Protein AF-A0A367J4N3-F1 (afdb_monomer_lite)

Sequence (67 aa):
MPTTVQPSITAHVHPLVLLSATDHYNRVAKDTKKRVVGVLLGQNKGKTVNISNSFAVPFEEDEKDPS

Foldseek 3Di:
DDPDPDQQAAEAEDPVAVVVVVVVCCVPAVVHPDDWDKDFDFDDPPRYTYGDHIGTDDDDDDPVDND

InterPro domains:
  IPR000555 JAB1/MPN/MOV34 metalloenzyme domain [PF01398] (10-65)
  IPR037518 MPN domain [PS50249] (11-67)

Structure (mmCIF, N/CA/C/O backbone):
data_AF-A0A367J4N3-F1
#
_entry.id   AF-A0A367J4N3-F1
#
loop_
_atom_site.group_PDB
_atom_site.id
_atom_site.type_symbol
_atom_site.label_atom_id
_atom_site.label_alt_id
_atom_site.label_comp_id
_atom_site.label_asym_id
_atom_site.label_entity_id
_atom_site.label_seq_id
_atom_site.pdbx_PDB_ins_code
_atom_site.Cartn_x
_atom_site.Cartn_y
_atom_site.Cartn_z
_atom_site.occupancy
_atom_site.B_iso_or_equiv
_atom_site.auth_seq_id
_atom_site.auth_comp_id
_atom_site.auth_asym_id
_atom_site.auth_atom_id
_atom_site.pdbx_PDB_model_num
ATOM 1 N N . MET A 1 1 ? 7.765 30.132 7.562 1.00 61.47 1 MET A N 1
ATOM 2 C CA . MET A 1 1 ? 7.249 28.865 6.999 1.00 61.47 1 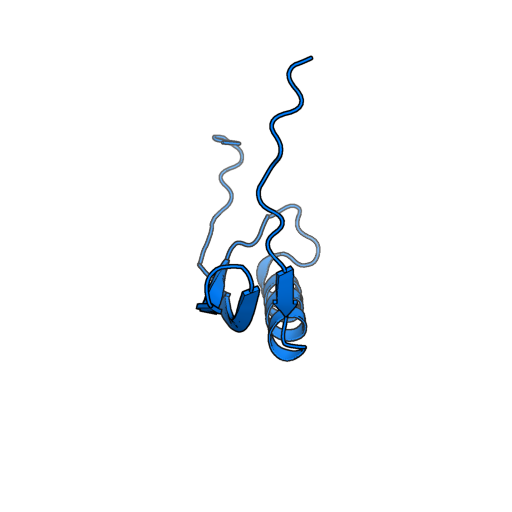MET A CA 1
ATOM 3 C C . MET A 1 1 ? 5.877 28.629 7.607 1.00 61.47 1 MET A C 1
ATOM 5 O O . MET A 1 1 ? 5.808 28.631 8.830 1.00 61.47 1 MET A O 1
ATOM 9 N N . PRO A 1 2 ? 4.791 28.529 6.826 1.00 48.12 2 PRO A N 1
ATOM 10 C CA . PRO A 1 2 ? 3.487 28.219 7.395 1.00 48.12 2 PRO A CA 1
ATOM 11 C C . PRO A 1 2 ? 3.502 26.760 7.865 1.00 48.12 2 PRO A C 1
ATOM 13 O O . PRO A 1 2 ? 3.652 25.838 7.068 1.00 48.12 2 PRO A O 1
ATOM 16 N N . THR A 1 3 ? 3.400 26.549 9.172 1.00 60.25 3 THR A N 1
ATOM 17 C CA . THR A 1 3 ? 3.170 25.233 9.767 1.00 60.25 3 THR A CA 1
ATOM 18 C C . THR A 1 3 ? 1.696 24.893 9.608 1.00 60.25 3 THR A C 1
ATOM 20 O O . THR A 1 3 ? 0.865 25.175 10.469 1.00 60.25 3 THR A O 1
ATOM 23 N N . THR A 1 4 ? 1.348 24.305 8.467 1.00 62.44 4 THR A N 1
ATOM 24 C CA . THR A 1 4 ? 0.045 23.670 8.291 1.00 62.44 4 THR A CA 1
ATOM 25 C C . THR A 1 4 ? -0.033 22.504 9.273 1.00 62.44 4 THR A C 1
ATOM 27 O O . THR A 1 4 ? 0.684 21.515 9.129 1.00 62.44 4 THR A O 1
ATOM 30 N N . VAL A 1 5 ? -0.876 22.630 10.297 1.00 63.56 5 VAL A N 1
ATOM 31 C CA . VAL A 1 5 ? -1.260 21.524 11.180 1.00 63.56 5 VAL A CA 1
ATOM 32 C C . VAL A 1 5 ? -1.928 20.446 10.328 1.00 63.56 5 VAL A C 1
ATOM 34 O O . VAL A 1 5 ? -3.107 20.535 9.993 1.00 63.56 5 VAL A O 1
ATOM 37 N N . GLN A 1 6 ? -1.146 19.452 9.911 1.00 64.50 6 GLN A N 1
ATOM 38 C CA . GLN A 1 6 ? -1.670 18.285 9.218 1.00 64.50 6 GLN A CA 1
ATOM 39 C C . GLN A 1 6 ? -2.498 17.462 10.211 1.00 64.50 6 GLN A C 1
ATOM 41 O O . GLN A 1 6 ? -2.029 17.201 11.324 1.00 64.50 6 GLN A O 1
ATOM 46 N N . PRO A 1 7 ? -3.725 17.052 9.851 1.00 69.69 7 PRO A N 1
ATOM 47 C CA . PRO A 1 7 ? -4.496 16.146 10.685 1.00 69.69 7 PRO A CA 1
ATOM 48 C C . PRO A 1 7 ? -3.701 14.850 10.872 1.00 69.69 7 PRO A C 1
ATOM 50 O O . PRO A 1 7 ? -3.332 14.189 9.904 1.00 69.69 7 PRO A O 1
ATOM 53 N N . SER A 1 8 ? -3.417 14.497 12.125 1.00 78.50 8 SER A N 1
ATOM 54 C CA . SER A 1 8 ? -2.732 13.256 12.463 1.00 78.50 8 SER A CA 1
ATOM 55 C C . SER A 1 8 ? -3.661 12.069 12.197 1.00 78.50 8 SER A C 1
ATOM 57 O O . SER A 1 8 ? -4.705 11.916 12.834 1.00 78.50 8 SER A O 1
ATOM 59 N N . ILE A 1 9 ? -3.284 11.240 11.223 1.00 87.50 9 ILE A N 1
ATOM 60 C CA . ILE A 1 9 ? -3.971 9.994 10.878 1.00 87.50 9 ILE A CA 1
ATOM 61 C C . ILE A 1 9 ? -3.137 8.839 11.430 1.00 87.50 9 ILE A C 1
ATOM 63 O O . ILE A 1 9 ? -1.939 8.745 11.166 1.00 87.50 9 ILE A O 1
ATOM 67 N N . THR A 1 10 ? -3.759 7.949 12.197 1.00 90.38 10 THR A N 1
ATOM 68 C CA . THR A 1 10 ? -3.113 6.736 12.709 1.00 90.38 10 THR A CA 1
ATOM 69 C C . THR A 1 10 ? -3.371 5.583 11.747 1.00 90.38 10 THR A C 1
ATOM 71 O O . THR A 1 10 ? -4.520 5.196 11.538 1.00 90.38 10 THR A O 1
ATOM 74 N N . ALA A 1 11 ? -2.314 5.015 11.169 1.00 92.00 11 ALA A N 1
ATOM 75 C CA . ALA A 1 11 ? -2.405 3.839 10.312 1.00 92.00 11 ALA A CA 1
ATOM 76 C C . ALA A 1 11 ? -2.018 2.571 11.090 1.00 92.00 11 ALA A C 1
ATOM 78 O O . ALA A 1 11 ? -0.918 2.482 11.632 1.00 92.00 11 ALA A O 1
ATOM 79 N N . HIS A 1 12 ? -2.906 1.580 11.122 1.00 93.69 12 HIS A N 1
ATOM 80 C CA . HIS A 1 12 ? -2.607 0.236 11.613 1.00 93.69 12 HIS A CA 1
ATOM 81 C C . HIS A 1 12 ? -2.379 -0.680 10.422 1.00 93.69 12 HIS A C 1
ATOM 83 O O . HIS A 1 12 ? -3.267 -0.840 9.588 1.00 93.69 12 HIS A O 1
ATOM 89 N N . VAL A 1 13 ? -1.198 -1.284 10.353 1.00 94.19 13 VAL A N 1
ATOM 90 C CA . VAL A 1 13 ? -0.825 -2.185 9.263 1.00 94.19 13 VAL A CA 1
ATOM 91 C C . VAL A 1 13 ? -0.826 -3.616 9.775 1.00 94.19 13 VAL A C 1
ATOM 93 O O . VAL A 1 13 ? -0.158 -3.924 10.763 1.00 94.19 13 VAL A O 1
ATOM 96 N N . HIS A 1 14 ? -1.571 -4.499 9.115 1.00 93.44 14 HIS A N 1
ATOM 97 C CA . HIS A 1 14 ? -1.533 -5.924 9.427 1.00 93.44 14 HIS A CA 1
ATOM 98 C C . HIS A 1 14 ? -0.223 -6.559 8.914 1.00 93.44 14 HIS A C 1
ATOM 100 O O . HIS A 1 14 ? 0.185 -6.268 7.789 1.00 93.44 14 HIS A O 1
ATOM 106 N N . PRO A 1 15 ? 0.422 -7.476 9.665 1.00 93.25 15 PRO A N 1
ATOM 107 C CA . PRO A 1 15 ? 1.698 -8.086 9.259 1.00 93.25 15 PRO A CA 1
ATOM 108 C C . PRO A 1 15 ? 1.678 -8.780 7.887 1.00 93.25 15 PRO A C 1
ATOM 110 O O . PRO A 1 15 ? 2.681 -8.771 7.177 1.00 93.25 15 PRO A O 1
ATOM 113 N N . LEU A 1 16 ? 0.525 -9.330 7.485 1.00 92.62 16 LEU A N 1
ATOM 114 C CA . LEU A 1 16 ? 0.327 -9.952 6.170 1.00 92.62 16 LEU A CA 1
ATOM 115 C C . LEU A 1 16 ? 0.626 -8.988 5.010 1.00 92.62 16 LEU A C 1
ATOM 117 O O . LEU A 1 16 ? 1.141 -9.403 3.977 1.00 92.62 16 LEU A O 1
ATOM 121 N N . VAL A 1 17 ? 0.342 -7.698 5.192 1.00 94.19 17 VAL A N 1
ATOM 122 C CA . VAL A 1 17 ? 0.532 -6.658 4.172 1.00 94.19 17 VAL A CA 1
ATOM 123 C C . VAL A 1 17 ? 2.016 -6.423 3.906 1.00 94.19 17 VAL A C 1
ATOM 125 O O . VAL A 1 17 ? 2.422 -6.340 2.748 1.00 94.19 17 VAL A O 1
ATOM 128 N N . LEU A 1 18 ? 2.833 -6.363 4.966 1.00 92.81 18 LEU A N 1
ATOM 129 C CA . LEU A 1 18 ? 4.288 -6.242 4.835 1.00 92.81 18 LEU A CA 1
ATOM 130 C C . LEU A 1 18 ? 4.864 -7.470 4.133 1.00 92.81 18 LEU A C 1
ATOM 132 O O . LEU A 1 18 ? 5.633 -7.318 3.188 1.00 92.81 18 LEU A O 1
ATOM 136 N N . LEU A 1 19 ? 4.450 -8.670 4.552 1.00 93.06 19 LEU A N 1
ATOM 137 C CA . LEU A 1 19 ? 4.894 -9.911 3.921 1.00 93.06 19 LEU A CA 1
ATOM 138 C C . LEU A 1 19 ? 4.546 -9.931 2.427 1.00 93.06 19 LEU A C 1
ATOM 140 O O . LEU A 1 19 ? 5.409 -10.235 1.609 1.00 93.06 19 LEU A O 1
ATOM 144 N N . SER A 1 20 ? 3.319 -9.544 2.068 1.00 92.69 20 SER A N 1
ATOM 145 C CA . SER A 1 20 ? 2.883 -9.484 0.671 1.00 92.69 20 SER A CA 1
ATOM 146 C C . SER A 1 20 ? 3.662 -8.452 -0.148 1.00 92.69 20 SER A C 1
ATOM 148 O O . SER A 1 20 ? 3.969 -8.715 -1.309 1.00 92.69 20 SER A O 1
ATOM 150 N N . ALA A 1 21 ? 3.986 -7.286 0.420 1.00 91.12 21 ALA A N 1
ATOM 151 C CA . ALA A 1 21 ? 4.766 -6.260 -0.273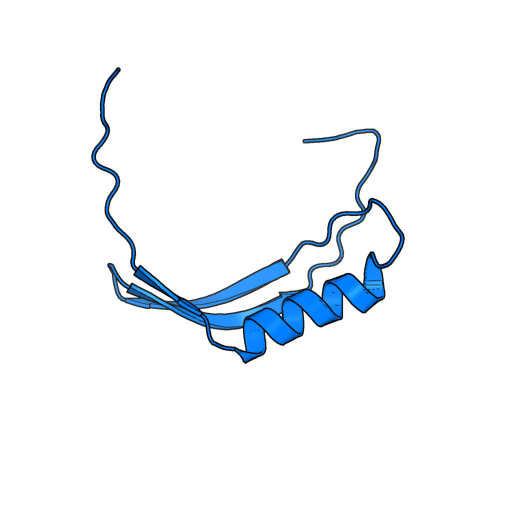 1.00 91.12 21 ALA A CA 1
ATOM 152 C C . ALA A 1 21 ? 6.215 -6.716 -0.511 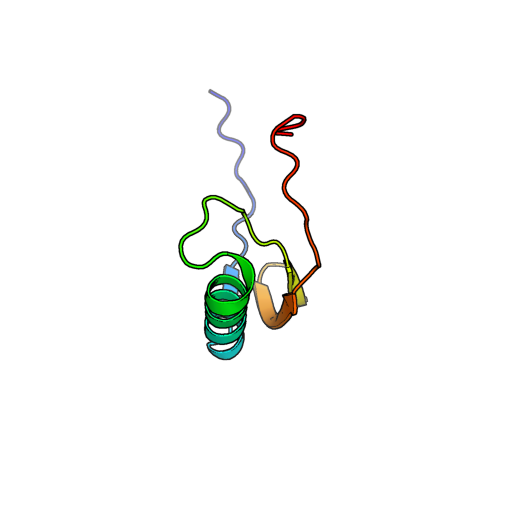1.00 91.12 21 ALA A C 1
ATOM 154 O O . ALA A 1 21 ? 6.745 -6.569 -1.613 1.00 91.12 21 ALA A O 1
ATOM 155 N N . THR A 1 22 ? 6.842 -7.312 0.507 1.00 90.81 22 THR A N 1
ATOM 156 C CA . THR A 1 22 ? 8.206 -7.844 0.409 1.00 90.81 22 THR A CA 1
ATOM 157 C C . THR A 1 22 ? 8.286 -9.035 -0.542 1.00 90.81 22 THR A C 1
ATOM 159 O O . THR A 1 22 ? 9.221 -9.109 -1.336 1.00 90.81 22 THR A O 1
ATOM 162 N N . ASP A 1 23 ? 7.312 -9.947 -0.510 1.00 91.25 23 ASP A N 1
ATOM 163 C CA . ASP A 1 23 ? 7.237 -11.056 -1.466 1.00 91.25 23 ASP A CA 1
ATOM 164 C C . ASP A 1 23 ? 7.106 -10.542 -2.905 1.00 91.25 23 ASP A C 1
ATOM 166 O O . ASP A 1 23 ? 7.856 -10.956 -3.789 1.00 91.25 23 ASP A O 1
ATOM 170 N N . HIS A 1 24 ? 6.227 -9.562 -3.133 1.00 89.75 24 HIS A N 1
ATOM 171 C CA . HIS A 1 24 ? 6.044 -8.987 -4.460 1.00 89.75 24 HIS A CA 1
ATOM 172 C C . HIS A 1 24 ? 7.327 -8.330 -4.996 1.00 89.75 24 HIS A C 1
ATOM 174 O O . HIS A 1 24 ? 7.722 -8.597 -6.134 1.00 89.75 24 HIS A O 1
ATOM 180 N N . TYR A 1 25 ? 8.024 -7.550 -4.163 1.00 89.06 25 TYR A N 1
ATOM 181 C CA . TYR A 1 25 ? 9.340 -7.006 -4.506 1.00 89.06 25 TYR A CA 1
ATOM 182 C C . TYR A 1 25 ? 10.339 -8.120 -4.849 1.00 89.06 25 TYR A C 1
ATOM 184 O O . TYR A 1 25 ? 10.987 -8.074 -5.895 1.00 89.06 25 TYR A O 1
ATOM 192 N N . ASN A 1 26 ? 10.409 -9.162 -4.015 1.00 89.94 26 ASN A N 1
ATOM 193 C CA . ASN A 1 26 ? 11.325 -10.284 -4.211 1.00 89.94 26 ASN A CA 1
ATOM 194 C C . ASN A 1 26 ? 11.054 -11.084 -5.495 1.00 89.94 26 ASN A C 1
ATOM 196 O O . ASN A 1 26 ? 11.969 -11.719 -6.018 1.00 89.94 26 ASN A O 1
ATOM 200 N N . ARG A 1 27 ? 9.817 -11.084 -5.997 1.00 86.06 27 ARG A N 1
ATOM 201 C CA . ARG A 1 27 ? 9.450 -11.805 -7.222 1.00 86.06 27 ARG A CA 1
ATOM 202 C C . ARG A 1 27 ? 9.666 -10.995 -8.497 1.00 86.06 27 ARG A C 1
ATOM 204 O O . ARG A 1 27 ? 9.941 -11.595 -9.530 1.00 86.06 27 ARG A O 1
ATOM 211 N N . VAL A 1 28 ? 9.489 -9.675 -8.446 1.00 83.88 28 VAL A N 1
ATOM 212 C CA . VAL A 1 28 ? 9.448 -8.826 -9.654 1.00 83.88 28 VAL A CA 1
ATOM 213 C C . VAL A 1 28 ? 10.703 -7.980 -9.823 1.00 83.88 28 VAL A C 1
ATOM 215 O O . VAL A 1 28 ? 11.181 -7.815 -10.941 1.00 83.88 28 VAL A O 1
ATOM 218 N N . ALA A 1 29 ? 11.235 -7.447 -8.726 1.00 79.88 29 ALA A N 1
ATOM 219 C CA . ALA A 1 29 ? 12.270 -6.421 -8.764 1.00 79.88 29 ALA A CA 1
ATOM 220 C C . ALA A 1 29 ? 13.564 -6.818 -8.046 1.00 79.88 29 ALA A C 1
ATOM 222 O O . ALA A 1 29 ? 14.504 -6.023 -8.003 1.00 79.88 29 ALA A O 1
ATOM 223 N N . LYS A 1 30 ? 13.642 -8.037 -7.503 1.00 80.94 30 LYS A N 1
ATOM 224 C CA . LYS A 1 30 ? 14.846 -8.533 -6.836 1.00 80.94 30 LYS A CA 1
ATOM 225 C C . LYS A 1 30 ? 16.046 -8.453 -7.775 1.00 80.94 30 LYS A C 1
ATOM 227 O O . LYS A 1 30 ? 15.971 -8.893 -8.916 1.00 80.94 30 LYS A O 1
ATOM 232 N N . ASP A 1 31 ? 17.127 -7.856 -7.278 1.00 79.06 31 ASP A N 1
ATOM 233 C CA . ASP A 1 31 ? 18.373 -7.613 -8.017 1.00 79.06 31 ASP A CA 1
ATOM 234 C C . ASP A 1 31 ? 18.230 -6.679 -9.240 1.00 79.06 31 ASP A C 1
ATOM 236 O O . ASP A 1 31 ? 19.159 -6.527 -10.032 1.00 79.06 31 ASP A O 1
ATOM 240 N N . THR A 1 32 ? 17.094 -5.985 -9.367 1.00 79.75 32 THR A N 1
ATOM 241 C CA . THR A 1 32 ? 16.874 -4.921 -10.355 1.00 79.75 32 THR A CA 1
ATOM 242 C C . THR A 1 32 ? 16.737 -3.563 -9.660 1.00 79.75 32 THR A C 1
ATOM 244 O O . THR A 1 32 ? 16.477 -3.488 -8.461 1.00 79.75 32 THR A O 1
ATOM 247 N N . LYS A 1 33 ? 16.872 -2.466 -10.413 1.00 75.69 33 LYS A N 1
ATOM 248 C CA . LYS A 1 33 ? 16.541 -1.113 -9.927 1.00 75.69 33 LYS A CA 1
ATOM 249 C C . LYS A 1 33 ? 15.065 -0.745 -10.119 1.00 75.69 33 LYS A C 1
ATOM 251 O O . LYS A 1 33 ? 14.711 0.404 -9.885 1.00 75.69 33 LYS A O 1
ATOM 256 N N . LYS A 1 34 ? 14.227 -1.698 -10.547 1.00 81.25 34 LYS A N 1
ATOM 257 C CA . LYS A 1 34 ? 12.820 -1.443 -10.849 1.00 81.25 34 LYS A CA 1
ATOM 258 C C . LYS A 1 34 ? 12.020 -1.223 -9.564 1.00 81.25 34 LYS A C 1
ATOM 260 O O . LYS A 1 34 ? 12.183 -1.947 -8.581 1.00 81.25 34 LYS A O 1
ATOM 265 N N . ARG A 1 35 ? 11.122 -0.248 -9.572 1.00 83.94 35 ARG A N 1
ATOM 266 C CA . ARG A 1 35 ? 10.136 -0.012 -8.516 1.00 83.94 35 ARG A CA 1
ATOM 267 C C . ARG A 1 35 ? 8.944 -0.942 -8.706 1.00 83.94 35 ARG A C 1
ATOM 269 O O . ARG A 1 35 ? 8.516 -1.217 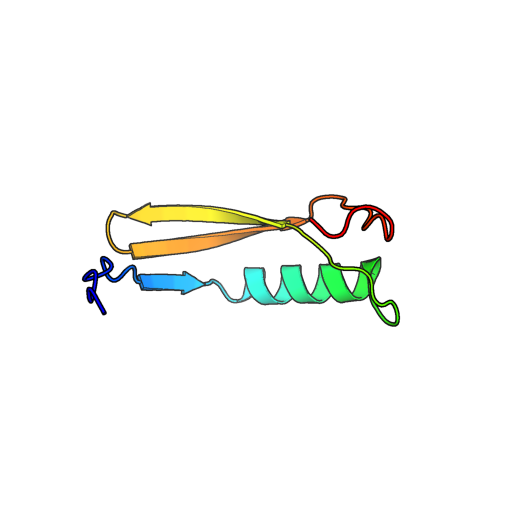-9.821 1.00 83.94 35 ARG A O 1
ATOM 276 N N . VAL A 1 36 ? 8.384 -1.399 -7.591 1.00 86.06 36 VAL A N 1
ATOM 277 C CA . VAL A 1 36 ? 7.098 -2.099 -7.567 1.00 86.06 36 VAL A CA 1
ATOM 278 C C . VAL A 1 36 ? 6.039 -1.186 -6.982 1.00 86.06 36 VAL A C 1
ATOM 280 O O . VAL A 1 36 ? 6.313 -0.419 -6.056 1.00 86.06 36 VAL A O 1
ATOM 283 N N . VAL A 1 37 ? 4.821 -1.291 -7.498 1.00 89.62 37 VAL A N 1
ATOM 284 C CA . VAL A 1 37 ? 3.682 -0.532 -6.988 1.00 89.62 37 VAL A CA 1
ATOM 285 C C . VAL A 1 37 ? 2.547 -1.480 -6.632 1.00 89.62 37 VAL A C 1
ATOM 287 O O . VAL A 1 37 ? 2.413 -2.587 -7.152 1.00 89.62 37 VAL A O 1
ATOM 290 N N . GLY A 1 38 ? 1.726 -1.048 -5.692 1.00 90.94 38 GLY A N 1
ATOM 291 C CA . GLY A 1 38 ? 0.597 -1.822 -5.220 1.00 90.94 38 GLY A CA 1
ATOM 292 C C . GLY A 1 38 ? -0.422 -0.926 -4.549 1.00 90.94 38 GLY A C 1
ATOM 293 O O . GLY A 1 38 ? -0.150 0.230 -4.226 1.00 90.94 38 GLY A O 1
ATOM 294 N N . VAL A 1 39 ? -1.605 -1.481 -4.337 1.00 93.31 39 VAL A N 1
ATOM 295 C CA . VAL A 1 39 ? -2.706 -0.815 -3.649 1.00 93.31 39 VAL A CA 1
ATOM 296 C C . VAL A 1 39 ? -2.887 -1.410 -2.262 1.00 93.31 39 VAL A C 1
ATOM 298 O O . VAL A 1 39 ? -2.811 -2.624 -2.071 1.00 93.31 39 VAL A O 1
ATOM 301 N N . LEU A 1 40 ? -3.128 -0.543 -1.282 1.00 93.56 40 LEU A N 1
ATOM 302 C CA . LEU A 1 40 ? -3.477 -0.937 0.078 1.00 93.56 40 LEU A CA 1
ATOM 303 C C . LEU A 1 40 ? -4.998 -0.986 0.209 1.00 93.56 40 LEU A C 1
ATOM 305 O O . LEU A 1 40 ? -5.698 -0.059 -0.197 1.00 93.56 40 LEU A O 1
ATOM 309 N N . LEU A 1 41 ? -5.501 -2.068 0.790 1.00 92.88 41 LEU A N 1
ATOM 310 C CA . LEU A 1 41 ? -6.920 -2.311 1.007 1.00 92.88 41 LEU A CA 1
ATOM 311 C C . LEU A 1 41 ? -7.193 -2.380 2.507 1.00 92.88 41 LEU A C 1
ATOM 313 O O . LEU A 1 41 ? -6.421 -2.945 3.287 1.00 92.88 41 LEU A O 1
ATOM 317 N N . GLY A 1 42 ? -8.306 -1.793 2.925 1.00 92.81 42 GLY A N 1
ATOM 318 C CA . GLY A 1 42 ? -8.587 -1.657 4.339 1.00 92.81 42 GLY A CA 1
ATOM 319 C C . GLY A 1 42 ? -9.842 -0.862 4.642 1.00 92.81 42 GLY A C 1
ATOM 320 O O . GLY A 1 42 ? -10.673 -0.601 3.773 1.00 92.81 42 GLY A O 1
ATOM 321 N N . GLN A 1 43 ? -9.970 -0.477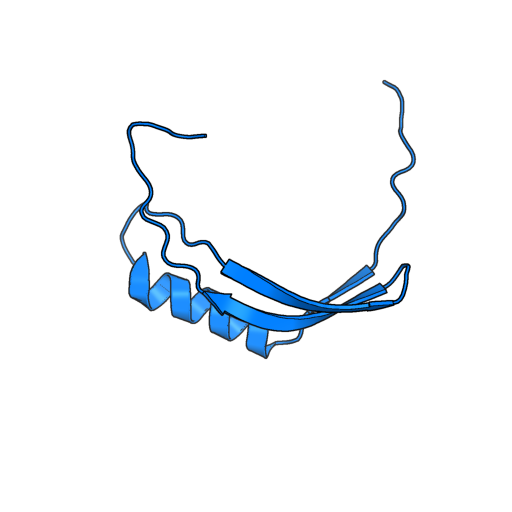 5.905 1.00 93.62 43 GLN A N 1
ATOM 322 C CA . GLN A 1 43 ? -11.090 0.295 6.421 1.00 93.62 43 GLN A CA 1
ATOM 323 C C . GLN A 1 43 ? -10.600 1.650 6.919 1.00 93.62 43 GLN A C 1
ATOM 325 O O . GLN A 1 43 ? -9.699 1.731 7.755 1.00 93.62 43 GLN A O 1
ATOM 330 N N . ASN A 1 44 ? -11.238 2.718 6.450 1.00 91.69 44 ASN A N 1
ATOM 331 C CA . ASN A 1 44 ? -11.036 4.058 6.982 1.00 91.69 44 ASN A CA 1
ATOM 332 C C . ASN A 1 44 ? -12.087 4.347 8.066 1.00 91.69 44 ASN A C 1
ATOM 334 O O . ASN A 1 44 ? -13.286 4.346 7.790 1.00 91.69 44 ASN A O 1
ATOM 338 N N . LYS A 1 45 ? -11.636 4.605 9.294 1.00 89.00 45 LYS A N 1
ATOM 339 C CA . LYS A 1 45 ? -12.453 5.013 10.445 1.00 89.00 45 LYS A CA 1
ATOM 340 C C . LYS A 1 45 ? -12.081 6.433 10.883 1.00 89.00 45 LYS A C 1
ATOM 342 O O . LYS A 1 45 ? -11.658 6.673 12.014 1.00 89.00 45 LYS A O 1
ATOM 347 N N . GLY A 1 46 ? -12.222 7.389 9.967 1.00 86.38 46 GLY A N 1
ATOM 348 C CA . GLY A 1 46 ? -12.029 8.817 10.222 1.00 86.38 46 GLY A CA 1
ATOM 349 C C . GLY A 1 46 ? -10.562 9.184 10.444 1.00 86.38 46 GLY A C 1
ATOM 350 O O . GLY A 1 46 ? -9.858 9.511 9.496 1.00 86.38 46 GLY A O 1
ATOM 351 N N . LYS A 1 47 ? -10.105 9.146 11.702 1.00 87.75 47 LYS A N 1
ATOM 352 C CA . LYS A 1 47 ? -8.702 9.427 12.073 1.00 87.75 47 LYS A CA 1
ATOM 353 C C . LYS A 1 47 ? -7.823 8.178 12.105 1.00 87.75 47 LYS A C 1
ATOM 355 O O . LYS A 1 47 ? -6.608 8.292 12.242 1.00 87.75 47 LYS A O 1
ATOM 360 N N . THR A 1 48 ? -8.425 6.999 11.987 1.00 89.44 48 THR A N 1
ATOM 361 C CA . THR A 1 48 ? -7.717 5.722 12.042 1.00 89.44 48 THR A CA 1
ATOM 362 C C . THR A 1 48 ? -7.952 4.945 10.757 1.00 89.44 48 THR A C 1
ATOM 364 O O . THR A 1 48 ? -9.096 4.675 10.401 1.00 89.44 48 THR A O 1
ATOM 367 N N . VAL A 1 49 ? -6.881 4.547 10.078 1.00 92.94 49 VAL A N 1
ATOM 368 C CA . VAL A 1 49 ? -6.941 3.688 8.891 1.00 92.94 49 VAL A CA 1
ATOM 369 C C . VAL A 1 49 ? -6.401 2.319 9.271 1.00 92.94 49 VAL A C 1
ATOM 371 O O . VAL A 1 49 ? -5.280 2.208 9.759 1.00 92.94 49 VAL A O 1
ATOM 374 N N . ASN A 1 50 ? -7.196 1.274 9.072 1.00 93.50 50 ASN A N 1
ATOM 375 C CA . ASN A 1 50 ? -6.751 -0.102 9.254 1.00 93.50 50 ASN A CA 1
ATOM 376 C C . ASN A 1 50 ? -6.502 -0.726 7.881 1.00 93.50 50 ASN A C 1
ATOM 378 O O . ASN A 1 50 ? -7.419 -0.802 7.067 1.00 93.50 50 ASN A O 1
ATOM 382 N N . ILE A 1 51 ? -5.267 -1.148 7.637 1.00 94.88 51 ILE A N 1
ATOM 383 C CA . ILE A 1 51 ? -4.807 -1.744 6.389 1.00 94.88 51 ILE A CA 1
ATOM 384 C C . ILE A 1 51 ? -4.749 -3.255 6.605 1.00 94.88 51 ILE A C 1
ATOM 386 O O . ILE A 1 51 ? -3.850 -3.768 7.277 1.00 94.88 51 ILE A O 1
ATOM 390 N N . SER A 1 52 ? -5.734 -3.955 6.045 1.00 93.19 52 SER A N 1
ATOM 391 C CA . SER A 1 52 ? -5.930 -5.391 6.240 1.00 93.19 52 SER A CA 1
ATOM 392 C C . SER A 1 52 ? -5.355 -6.236 5.110 1.00 93.19 52 SER A C 1
ATOM 394 O O . SER A 1 52 ? -5.029 -7.399 5.345 1.00 93.19 52 SER A O 1
ATOM 396 N N . ASN A 1 53 ? -5.235 -5.678 3.902 1.00 92.25 53 ASN A N 1
ATOM 397 C CA . ASN A 1 53 ? -4.732 -6.391 2.734 1.00 92.25 53 ASN A CA 1
ATOM 398 C C . ASN A 1 53 ? -3.975 -5.451 1.777 1.00 92.25 53 ASN A C 1
ATOM 400 O O . ASN A 1 53 ? -4.060 -4.226 1.885 1.00 92.25 53 ASN A O 1
ATOM 404 N N . SER A 1 54 ? -3.243 -6.018 0.826 1.00 93.31 54 SER A N 1
ATOM 405 C CA . SER A 1 54 ? -2.623 -5.297 -0.283 1.00 93.31 54 SER A CA 1
ATOM 406 C C . SER A 1 54 ? -2.722 -6.101 -1.572 1.00 93.31 54 SER A C 1
ATOM 408 O O . SER A 1 54 ? -2.854 -7.324 -1.555 1.00 93.31 54 SER A O 1
ATOM 410 N N . PHE A 1 55 ? -2.691 -5.405 -2.705 1.00 91.94 55 PHE A N 1
ATOM 411 C CA . PHE A 1 55 ? -2.657 -6.036 -4.015 1.00 91.94 55 PHE A CA 1
ATOM 412 C C . PHE A 1 55 ? -1.534 -5.446 -4.853 1.00 91.94 55 PHE A C 1
ATOM 414 O O . PHE A 1 55 ? -1.365 -4.229 -4.933 1.00 91.94 55 PHE A O 1
ATOM 421 N N . ALA A 1 56 ? -0.763 -6.328 -5.469 1.00 87.81 56 ALA A N 1
ATOM 422 C CA . ALA A 1 56 ? 0.300 -5.960 -6.378 1.00 87.81 56 ALA A CA 1
ATOM 423 C C . ALA A 1 56 ? -0.272 -5.472 -7.709 1.00 87.81 56 ALA A C 1
ATOM 425 O O . ALA A 1 56 ? -1.111 -6.146 -8.308 1.00 87.81 56 ALA A O 1
ATOM 426 N N . VAL A 1 57 ? 0.203 -4.327 -8.188 1.00 87.12 57 VAL A N 1
ATOM 427 C CA . VAL A 1 57 ? -0.211 -3.779 -9.479 1.00 87.12 57 VAL A CA 1
ATOM 428 C C . VAL A 1 57 ? 0.950 -3.944 -10.459 1.00 87.12 57 VAL A C 1
ATOM 430 O O . VAL A 1 57 ? 2.074 -3.572 -10.121 1.00 87.12 57 VAL A O 1
ATOM 433 N N . PRO A 1 58 ? 0.719 -4.512 -11.658 1.00 79.88 58 PRO A N 1
ATOM 434 C CA . PRO A 1 58 ? 1.760 -4.591 -12.670 1.00 79.88 58 PRO A CA 1
ATOM 435 C C . PRO A 1 58 ? 2.186 -3.173 -13.054 1.00 79.88 58 PRO A C 1
ATOM 437 O O . PRO A 1 58 ? 1.374 -2.374 -13.518 1.00 79.88 58 PRO A O 1
ATOM 440 N N . PHE A 1 59 ? 3.459 -2.870 -12.831 1.00 81.00 59 PHE A N 1
ATOM 441 C CA . PHE A 1 59 ? 4.074 -1.601 -13.179 1.00 81.00 59 PHE A CA 1
ATOM 442 C C . PHE A 1 59 ? 5.385 -1.883 -13.888 1.00 81.00 59 PHE A C 1
ATOM 444 O O . PHE A 1 59 ? 6.252 -2.583 -13.366 1.00 81.00 59 PHE A O 1
ATOM 451 N N . GLU A 1 60 ? 5.490 -1.360 -15.099 1.00 71.25 60 GLU A N 1
ATOM 452 C CA . GLU A 1 60 ? 6.734 -1.317 -15.844 1.00 71.25 60 GLU A CA 1
ATOM 453 C C . GLU A 1 60 ? 7.309 0.074 -15.621 1.00 71.25 60 GLU A C 1
ATOM 455 O O . GLU A 1 60 ? 6.741 1.067 -16.069 1.00 71.25 60 GLU A O 1
ATOM 460 N N . GLU A 1 61 ? 8.403 0.151 -14.869 1.00 66.81 61 GLU A N 1
ATOM 461 C CA . GLU A 1 61 ? 9.128 1.404 -14.732 1.00 66.81 61 GLU A CA 1
ATOM 462 C C . GLU A 1 61 ? 9.792 1.737 -16.069 1.00 66.81 61 GLU A C 1
ATOM 464 O O . GLU A 1 61 ? 10.738 1.060 -16.481 1.00 66.81 61 GLU A O 1
ATOM 469 N N . ASP A 1 62 ? 9.271 2.753 -16.755 1.00 67.56 62 ASP A N 1
ATOM 470 C CA . ASP A 1 62 ? 9.870 3.275 -17.977 1.00 67.56 62 ASP A CA 1
ATOM 471 C C . ASP A 1 62 ? 10.985 4.261 -17.597 1.00 67.56 62 ASP A C 1
ATOM 473 O O . ASP A 1 62 ? 10.734 5.319 -17.020 1.00 67.56 62 ASP A O 1
ATOM 477 N N . GLU A 1 63 ? 12.242 3.926 -17.904 1.00 63.38 63 GLU A N 1
ATOM 478 C CA . GLU A 1 63 ? 13.403 4.770 -17.569 1.00 63.38 63 GLU A CA 1
ATOM 479 C C . GLU A 1 63 ? 13.356 6.148 -18.259 1.00 63.38 63 GLU A C 1
ATOM 481 O O . GLU A 1 63 ? 14.096 7.059 -17.877 1.00 63.38 63 GLU A O 1
ATOM 486 N N . LYS A 1 64 ? 12.501 6.314 -19.279 1.00 64.75 64 LYS A N 1
ATOM 487 C CA . LYS A 1 64 ? 12.340 7.566 -20.031 1.00 64.75 64 LYS A CA 1
ATOM 488 C C . LYS A 1 64 ? 11.335 8.547 -19.438 1.00 64.75 64 LYS A C 1
ATOM 490 O O . LYS A 1 64 ? 11.379 9.711 -19.833 1.00 64.75 64 LYS A O 1
ATOM 495 N N . ASP A 1 65 ? 10.487 8.126 -18.505 1.00 60.94 65 ASP A N 1
ATOM 496 C CA . ASP A 1 65 ? 9.531 9.021 -17.850 1.00 60.94 65 ASP A CA 1
ATOM 497 C C . ASP A 1 65 ? 9.563 8.798 -16.328 1.00 60.94 65 ASP A C 1
ATOM 499 O O . ASP A 1 65 ? 8.818 7.981 -15.789 1.00 60.94 65 ASP A O 1
ATOM 503 N N . PRO A 1 66 ? 10.480 9.477 -15.609 1.00 55.34 66 PRO A N 1
ATOM 504 C CA . PRO A 1 66 ? 10.705 9.255 -14.180 1.00 55.34 66 PRO A CA 1
ATOM 505 C C . PRO A 1 66 ? 9.635 9.887 -13.265 1.00 55.34 66 PRO A C 1
ATOM 507 O O . PRO A 1 66 ? 9.893 10.049 -12.068 1.00 55.34 66 PRO A O 1
ATOM 510 N N . SER A 1 67 ? 8.475 10.260 -13.812 1.00 51.97 67 SER A N 1
ATOM 511 C CA . SER A 1 67 ? 7.393 10.964 -13.108 1.00 51.97 67 SER A CA 1
ATOM 512 C C . SER A 1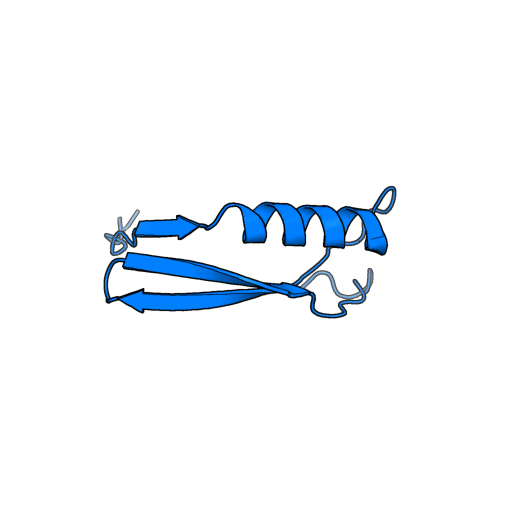 67 ? 6.656 10.088 -12.090 1.00 51.97 67 SER A C 1
ATOM 514 O O . SER A 1 67 ? 6.432 8.887 -12.359 1.00 51.97 67 SER A O 1
#

Organism: Rhizopus azygosporus (NCBI:txid86630)

pLDDT: mean 82.95, std 12.38, range [48.12, 94.88]

Secondary structure (DSSP, 8-state):
--------PEEEE-HHHHHHHHHHHHHHTTTS----EEEEEEEEETTEEEEEEEEEE-----TT---

Radius of gyration: 15.62 Å; chains: 1; bounding box: 31×41×33 Å